Protein AF-A0A6L5HMB8-F1 (afdb_monomer_lite)

Secondary structure (DSSP, 8-state):
---TTT---S-GGGPPPPSS-EEEEEE-PPPSB-PPPHHHHHHTTTT-BSB-BHHHHHHHHHHHHEEEEEEEEEEEETHHHH-GGGHHHHHHHHHHS-EEEEEEE---SSSSTT--S-EEEEEEETTPPP-PPEEE-

Sequence (137 aa):
RRLQGMVSVCDSLRRTPTKDRFDLVIGNPPYGRAKLDAETRERYKRSLYGHANLYGLFTDLALRHTKPGGVIAYVTPTSFLAGVYFKNLRALLGRCSPPLSIDFVAARKGVFDDVLQETALATYWRGAIPAHVVVSE

Foldseek 3Di:
DPPPPPDDDDDLLPDQADPDADLEAEDAWDFDFDDDDPVSCVVCVQQFDDTHTGVSSVLVSNLRRHDQQHKYKYKAFPCCVPPPRRPSVQVVCLQFWPWAEKEWDPDPDDPDPPDPTTIITIMTHGRDHDDDYHYYD

Radius of gyration: 15.14 Å; chains: 1; bounding box: 38×40×38 Å

pLDDT: mean 88.41, std 12.56, range [48.09, 98.12]

Structure (mmCIF, N/CA/C/O backbone):
data_AF-A0A6L5HMB8-F1
#
_entry.id   AF-A0A6L5HMB8-F1
#
loop_
_atom_site.group_PDB
_atom_site.id
_atom_site.type_symbol
_atom_site.label_atom_id
_atom_site.label_alt_id
_atom_site.label_comp_id
_atom_site.label_asym_id
_atom_site.label_entity_id
_atom_site.label_seq_id
_atom_site.pdbx_PDB_ins_code
_atom_site.Cartn_x
_atom_site.Cartn_y
_atom_site.Cartn_z
_atom_site.occupancy
_atom_site.B_iso_or_equiv
_atom_site.auth_seq_id
_atom_site.auth_comp_id
_atom_site.auth_asym_id
_atom_site.auth_atom_id
_atom_site.pdbx_PDB_model_num
ATOM 1 N N . ARG A 1 1 ? -21.038 -6.673 -20.184 1.00 53.16 1 ARG A N 1
ATOM 2 C CA . ARG A 1 1 ? -21.962 -5.911 -19.301 1.00 53.16 1 ARG A CA 1
ATOM 3 C C . ARG A 1 1 ? -21.109 -4.999 -18.414 1.00 53.16 1 ARG A C 1
ATOM 5 O O . ARG A 1 1 ? -20.317 -5.531 -17.651 1.00 53.16 1 ARG A O 1
ATOM 12 N N . ARG A 1 2 ? -21.155 -3.665 -18.562 1.00 53.66 2 ARG A N 1
ATOM 13 C CA . ARG A 1 2 ? -20.422 -2.749 -17.658 1.00 53.66 2 ARG A CA 1
ATOM 14 C C . ARG A 1 2 ? -21.115 -2.766 -16.291 1.00 53.66 2 ARG A C 1
ATOM 16 O O . ARG A 1 2 ? -22.318 -2.538 -16.241 1.00 53.66 2 ARG A O 1
ATOM 23 N N . LEU A 1 3 ? -20.376 -3.045 -15.218 1.00 69.00 3 LEU A N 1
ATOM 24 C CA . LEU A 1 3 ? -20.855 -2.984 -13.831 1.00 69.00 3 LEU A CA 1
ATOM 25 C C . LEU A 1 3 ? -21.042 -1.514 -13.408 1.00 69.00 3 LEU A C 1
ATOM 27 O O . LEU A 1 3 ? -20.226 -0.946 -12.678 1.00 69.00 3 LEU A O 1
ATOM 31 N N . GLN A 1 4 ? -22.068 -0.859 -13.954 1.00 64.62 4 GLN A N 1
ATOM 32 C CA . GLN A 1 4 ? -22.378 0.539 -13.659 1.00 64.62 4 GLN A CA 1
ATOM 33 C C . GLN A 1 4 ? -22.646 0.708 -12.155 1.00 64.62 4 GLN A C 1
ATOM 35 O O . GLN A 1 4 ? -23.418 -0.045 -11.573 1.00 64.62 4 GLN A O 1
ATOM 40 N N . GLY A 1 5 ? -21.957 1.664 -11.526 1.00 76.69 5 GLY A N 1
ATOM 41 C CA . GLY A 1 5 ? -22.034 1.934 -10.083 1.00 76.69 5 GLY A CA 1
ATOM 42 C C . GLY A 1 5 ? -21.028 1.168 -9.213 1.00 76.69 5 GLY A C 1
ATOM 43 O O . GLY A 1 5 ? -20.737 1.622 -8.114 1.00 76.69 5 GLY A O 1
ATOM 44 N N . MET A 1 6 ? -20.436 0.070 -9.702 1.00 84.69 6 MET A N 1
ATOM 45 C CA . MET A 1 6 ? -19.413 -0.689 -8.955 1.00 84.69 6 MET A CA 1
ATOM 46 C C . MET A 1 6 ? -17.986 -0.335 -9.375 1.00 84.69 6 MET A C 1
ATOM 48 O O . MET A 1 6 ? -17.056 -0.439 -8.580 1.00 84.69 6 MET A O 1
ATOM 52 N N . VAL A 1 7 ? -17.801 0.07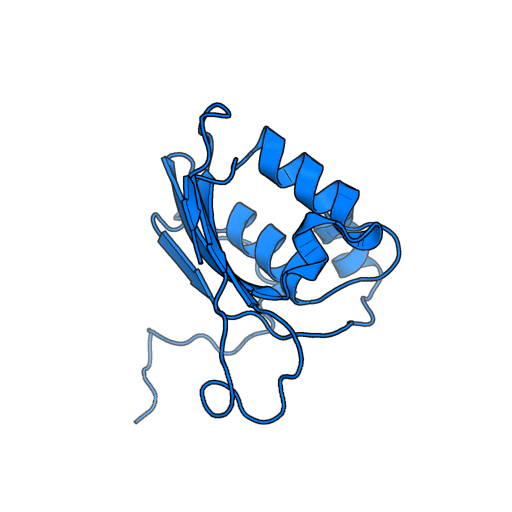7 -10.633 1.00 87.56 7 VAL A N 1
ATOM 53 C CA . VAL A 1 7 ? -16.485 0.396 -11.195 1.00 87.56 7 VAL A CA 1
ATOM 54 C C . VAL A 1 7 ? -16.438 1.862 -11.598 1.00 87.56 7 VAL A C 1
ATOM 56 O O . VAL A 1 7 ? -17.224 2.320 -12.426 1.00 87.56 7 VAL A O 1
ATOM 59 N N . SER A 1 8 ? -15.473 2.588 -11.037 1.00 89.19 8 SER A N 1
ATOM 60 C CA . SER A 1 8 ? -15.159 3.964 -11.421 1.00 89.19 8 SER A CA 1
ATOM 61 C C . SER A 1 8 ? -13.899 3.996 -12.281 1.00 89.19 8 SER A C 1
ATOM 63 O O . SER A 1 8 ? -12.829 3.593 -11.831 1.00 89.19 8 SER A O 1
ATOM 65 N N . VAL A 1 9 ? -14.002 4.517 -13.506 1.00 90.88 9 VAL A N 1
ATOM 66 C CA . VAL A 1 9 ? -12.837 4.727 -14.379 1.00 90.88 9 VAL A CA 1
ATOM 67 C C . VAL A 1 9 ? -12.142 6.020 -13.963 1.00 90.88 9 VAL A C 1
ATOM 69 O O . VAL A 1 9 ? -12.710 7.104 -14.092 1.00 90.88 9 VAL A O 1
ATOM 72 N N . CYS A 1 10 ? -10.933 5.915 -13.415 1.00 91.75 10 CYS A N 1
ATOM 73 C CA . CYS A 1 10 ? -10.119 7.066 -13.029 1.00 91.75 10 CYS A CA 1
ATOM 74 C C . CYS A 1 10 ? -8.665 6.676 -12.7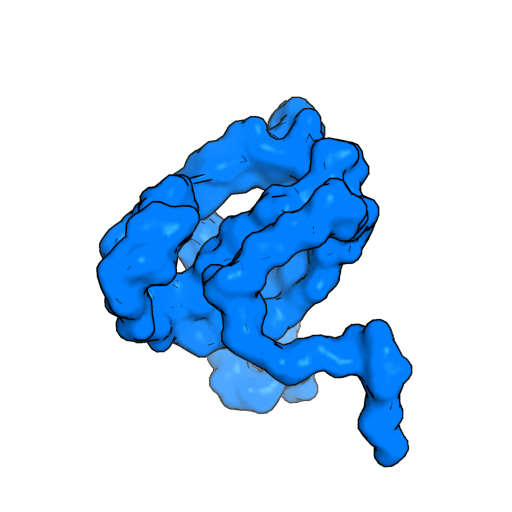51 1.00 91.75 10 CYS A C 1
ATOM 76 O O . CYS A 1 10 ? -8.354 5.502 -12.558 1.00 91.75 10 CYS A O 1
ATOM 78 N N . ASP A 1 11 ? -7.799 7.685 -12.648 1.00 93.50 11 ASP A N 1
ATOM 79 C CA . ASP A 1 11 ? -6.524 7.537 -11.954 1.00 93.50 11 ASP A CA 1
ATOM 80 C C . ASP A 1 11 ? -6.768 7.561 -10.439 1.00 93.50 11 ASP A C 1
ATOM 82 O O . ASP A 1 11 ? -7.083 8.598 -9.844 1.00 93.50 11 ASP A O 1
ATOM 86 N N . SER A 1 12 ? -6.629 6.395 -9.814 1.00 93.88 12 SER A N 1
ATOM 87 C CA . SER A 1 12 ? -6.860 6.231 -8.379 1.00 93.88 12 SER A CA 1
ATOM 88 C C . SER A 1 12 ? -5.822 6.969 -7.529 1.00 93.88 12 SER A C 1
ATOM 90 O O . SER A 1 12 ? -6.149 7.401 -6.426 1.00 93.88 12 SER A O 1
ATOM 92 N N . LEU A 1 13 ? -4.602 7.203 -8.032 1.00 94.69 13 LEU A N 1
ATOM 93 C CA . LEU A 1 13 ? -3.562 7.909 -7.275 1.00 94.69 13 LEU A CA 1
ATOM 94 C C . LEU A 1 13 ? -3.907 9.387 -7.050 1.00 94.69 13 LEU A C 1
ATOM 96 O O . LEU A 1 13 ? -3.434 9.987 -6.079 1.00 94.69 13 LEU A O 1
ATOM 100 N N . ARG A 1 14 ? -4.765 9.955 -7.903 1.00 93.31 14 ARG A N 1
ATOM 101 C CA . ARG A 1 14 ? -5.257 11.337 -7.813 1.00 93.31 14 ARG A CA 1
ATOM 102 C C . ARG A 1 14 ? -6.567 11.463 -7.032 1.00 93.31 14 ARG A C 1
ATOM 104 O O . ARG A 1 14 ? -6.967 12.574 -6.680 1.00 93.31 14 ARG A O 1
ATOM 111 N N . ARG A 1 15 ? -7.229 10.349 -6.704 1.00 90.25 15 ARG A N 1
ATOM 112 C CA . ARG A 1 15 ? -8.484 10.358 -5.944 1.00 90.25 15 ARG A CA 1
ATOM 113 C C . ARG A 1 15 ? -8.238 10.682 -4.473 1.00 90.25 15 ARG A C 1
ATOM 115 O O . ARG A 1 15 ? -7.315 10.181 -3.832 1.00 90.25 15 ARG A O 1
ATOM 122 N N . THR A 1 16 ? -9.096 11.540 -3.939 1.00 87.62 16 THR A N 1
ATOM 123 C CA . THR A 1 16 ? -9.197 11.789 -2.501 1.00 87.62 16 THR A CA 1
ATOM 124 C C . THR A 1 16 ? -10.269 10.854 -1.942 1.00 87.62 16 THR A C 1
ATOM 126 O O . THR A 1 16 ? -11.312 10.715 -2.584 1.00 87.62 16 THR A O 1
ATOM 129 N N . PRO A 1 17 ? -10.038 10.206 -0.785 1.00 84.00 17 PRO A N 1
ATOM 130 C CA . PRO A 1 17 ? -11.055 9.371 -0.160 1.00 84.00 17 PRO A CA 1
ATOM 131 C C . PRO A 1 17 ? -12.329 10.176 0.118 1.00 84.00 17 PRO A C 1
ATOM 133 O O . PRO A 1 17 ? -12.272 11.347 0.503 1.00 84.00 17 PRO A O 1
ATOM 136 N N . THR A 1 18 ? -13.477 9.531 -0.060 1.00 82.31 18 THR A N 1
ATOM 137 C CA . THR A 1 18 ? -14.785 10.031 0.374 1.00 82.31 18 THR A CA 1
ATOM 138 C C . THR A 1 18 ? -14.827 10.190 1.899 1.00 82.31 18 THR A C 1
ATOM 140 O O . THR A 1 18 ? -14.008 9.607 2.615 1.00 82.31 18 THR A O 1
ATOM 143 N N . LYS A 1 19 ? -15.783 10.982 2.419 1.00 79.25 19 LYS A N 1
ATOM 144 C CA . LYS A 1 19 ? -16.038 11.053 3.876 1.00 79.25 19 LYS A CA 1
ATOM 145 C C . LYS A 1 19 ? -16.263 9.648 4.442 1.00 79.25 19 LYS A C 1
ATOM 147 O O . LYS A 1 19 ? -15.643 9.280 5.440 1.00 79.25 19 LYS A O 1
ATOM 152 N N . ASP A 1 20 ? -17.053 8.861 3.719 1.00 81.94 20 ASP A N 1
ATOM 153 C CA . ASP A 1 20 ? -17.288 7.452 3.995 1.00 81.94 20 ASP A CA 1
ATOM 154 C C . ASP A 1 20 ? -16.162 6.622 3.383 1.00 81.94 20 ASP A C 1
ATOM 156 O O . ASP A 1 20 ? -16.173 6.272 2.204 1.00 81.94 20 ASP A O 1
ATOM 160 N N . ARG A 1 21 ? -15.131 6.384 4.192 1.00 93.62 21 ARG A N 1
ATOM 161 C CA . ARG A 1 21 ? -14.039 5.447 3.900 1.00 93.62 21 ARG A CA 1
ATOM 162 C C . ARG A 1 21 ? -14.529 3.993 3.980 1.00 93.62 21 ARG A C 1
ATOM 164 O O . ARG A 1 21 ? -15.649 3.726 4.404 1.00 93.62 21 ARG A O 1
ATOM 171 N N . PHE A 1 22 ? -13.676 3.041 3.631 1.00 95.69 22 PHE A N 1
ATOM 172 C CA . PHE A 1 22 ? -14.009 1.620 3.652 1.00 95.69 22 PHE A CA 1
ATOM 173 C C . PHE A 1 22 ? -13.568 0.935 4.945 1.00 95.69 22 PHE A C 1
ATOM 175 O O . PHE A 1 22 ? -12.566 1.311 5.562 1.00 95.69 22 PHE A O 1
ATOM 182 N N . ASP A 1 23 ? -14.327 -0.087 5.331 1.00 97.06 23 ASP A N 1
ATOM 183 C CA . ASP A 1 23 ? -14.004 -1.001 6.430 1.00 97.06 23 ASP A CA 1
ATOM 184 C C . ASP A 1 23 ? -13.010 -2.088 5.975 1.00 97.06 23 ASP A C 1
ATOM 186 O O . ASP A 1 23 ? -12.218 -2.581 6.775 1.00 97.06 23 ASP A O 1
ATOM 190 N N . LEU A 1 24 ? -12.994 -2.396 4.672 1.00 97.12 24 LEU A N 1
ATOM 191 C CA . LEU A 1 24 ? -12.069 -3.325 4.029 1.00 97.12 24 LEU A CA 1
ATOM 192 C C . LEU A 1 24 ? -11.573 -2.748 2.696 1.00 97.12 24 LEU A C 1
ATOM 194 O O . LEU A 1 24 ? -12.376 -2.366 1.844 1.00 97.12 24 LEU A O 1
ATOM 198 N N . VAL A 1 25 ? -10.255 -2.728 2.496 1.00 97.38 25 VAL A N 1
ATOM 199 C CA . VAL A 1 25 ? -9.621 -2.393 1.213 1.00 97.38 25 VAL A CA 1
ATOM 200 C C . VAL A 1 25 ? -8.747 -3.560 0.766 1.00 97.38 25 VAL A C 1
ATOM 202 O O . VAL A 1 25 ? -7.756 -3.892 1.413 1.00 97.38 25 VAL A O 1
ATOM 205 N N . ILE A 1 26 ? -9.106 -4.168 -0.361 1.00 97.62 26 ILE A N 1
ATOM 206 C CA . ILE A 1 26 ? -8.363 -5.274 -0.975 1.00 97.62 26 ILE A CA 1
ATOM 207 C C . ILE A 1 26 ? -7.723 -4.826 -2.284 1.00 97.62 26 ILE A C 1
ATOM 209 O O . ILE A 1 26 ? -8.275 -3.978 -2.987 1.00 97.62 26 ILE A O 1
ATOM 213 N N . GLY A 1 27 ? -6.568 -5.388 -2.632 1.00 95.19 27 GLY A N 1
ATOM 214 C CA . GLY A 1 27 ? -5.922 -5.027 -3.888 1.00 95.19 27 GLY A CA 1
ATOM 215 C C . GLY A 1 27 ? -4.728 -5.888 -4.275 1.00 95.19 27 GLY A C 1
ATOM 216 O O . GLY A 1 27 ? -3.986 -6.385 -3.434 1.00 95.19 27 GLY A O 1
ATOM 217 N N . ASN A 1 28 ? -4.521 -5.997 -5.584 1.00 94.88 28 ASN A N 1
ATOM 218 C CA . ASN A 1 28 ? -3.271 -6.437 -6.192 1.00 94.88 28 ASN A CA 1
ATOM 219 C C . ASN A 1 28 ? -2.719 -5.249 -6.992 1.00 94.88 28 ASN A C 1
ATOM 221 O O . ASN A 1 28 ? -3.059 -5.093 -8.169 1.00 94.88 28 ASN A O 1
ATOM 225 N N . PRO A 1 29 ? -2.015 -4.309 -6.338 1.00 93.88 29 PRO A N 1
ATOM 226 C CA . PRO A 1 29 ? -1.587 -3.095 -7.008 1.00 93.88 29 PRO A CA 1
ATOM 227 C C . PRO A 1 29 ? -0.538 -3.391 -8.089 1.00 93.88 29 PRO A C 1
ATOM 229 O O . PRO A 1 29 ? 0.207 -4.360 -7.974 1.00 93.88 29 PRO A O 1
ATOM 232 N N . PRO A 1 30 ? -0.422 -2.538 -9.119 1.00 91.56 30 PRO A N 1
ATOM 233 C CA . PRO A 1 30 ? 0.529 -2.753 -10.201 1.00 91.56 30 PRO A CA 1
ATOM 234 C C . PRO A 1 30 ? 1.979 -2.724 -9.700 1.00 91.56 30 PRO A C 1
ATOM 236 O O . PRO A 1 30 ? 2.345 -1.937 -8.817 1.00 91.56 30 PRO A O 1
ATOM 239 N N . TYR A 1 31 ? 2.821 -3.576 -10.286 1.00 88.94 31 TYR A N 1
ATOM 240 C CA . TYR A 1 31 ? 4.238 -3.678 -9.938 1.00 88.94 31 TYR A CA 1
ATOM 241 C C . TYR A 1 31 ? 5.074 -2.761 -10.834 1.00 88.94 31 TYR A C 1
ATOM 243 O O . TYR A 1 31 ? 4.730 -2.495 -11.984 1.00 88.94 31 TYR A O 1
ATOM 251 N N . GLY A 1 32 ? 6.182 -2.250 -10.297 1.00 89.19 32 GLY A N 1
ATOM 252 C CA . GLY A 1 32 ? 7.097 -1.373 -11.025 1.00 89.19 32 GLY A CA 1
ATOM 253 C C . GLY A 1 32 ? 7.109 0.073 -10.534 1.00 89.19 32 GLY A C 1
ATOM 254 O O . GLY A 1 32 ? 6.616 0.409 -9.453 1.00 89.19 32 GLY A O 1
ATOM 255 N N . ARG A 1 33 ? 7.753 0.931 -11.329 1.00 92.12 33 ARG A N 1
ATOM 256 C CA . ARG A 1 33 ? 8.045 2.329 -10.988 1.00 92.12 33 ARG A CA 1
ATOM 257 C C . ARG A 1 33 ? 7.194 3.278 -11.821 1.00 92.12 33 ARG A C 1
ATOM 259 O O . ARG A 1 33 ? 7.009 3.054 -13.012 1.00 92.12 33 ARG A O 1
ATOM 266 N N . ALA A 1 34 ? 6.762 4.375 -11.209 1.00 92.00 34 ALA A N 1
ATOM 267 C CA . ALA A 1 34 ? 6.084 5.471 -11.890 1.00 92.00 34 ALA A CA 1
ATOM 268 C C . ALA A 1 34 ? 6.940 6.742 -11.881 1.00 92.00 34 ALA A C 1
ATOM 270 O O . ALA A 1 34 ? 7.638 7.037 -10.907 1.00 92.00 34 ALA A O 1
ATOM 271 N N . LYS A 1 35 ? 6.852 7.527 -12.957 1.00 94.00 35 LYS A N 1
ATOM 272 C CA . LYS A 1 35 ? 7.270 8.933 -12.938 1.00 94.00 35 LYS A CA 1
ATOM 273 C C . LYS A 1 35 ? 6.086 9.749 -12.430 1.00 94.00 35 LYS A C 1
ATOM 275 O O . LYS A 1 35 ? 5.019 9.705 -13.030 1.00 94.00 35 LYS A O 1
ATOM 280 N N . LEU A 1 36 ? 6.272 10.443 -11.312 1.00 94.25 36 LEU A N 1
ATOM 281 C CA . LEU A 1 36 ? 5.235 11.278 -10.711 1.00 94.25 36 LEU A CA 1
ATOM 282 C C . LEU A 1 36 ? 5.451 12.740 -11.092 1.00 94.25 36 LEU A C 1
ATOM 284 O O . LEU A 1 36 ? 6.592 13.207 -11.104 1.00 94.25 36 LEU A O 1
ATOM 288 N N . ASP A 1 37 ? 4.358 13.456 -11.344 1.00 95.31 37 ASP A N 1
ATOM 289 C CA . ASP A 1 37 ? 4.366 14.917 -11.334 1.00 95.31 37 ASP A CA 1
ATOM 290 C C . ASP A 1 37 ? 4.614 15.457 -9.909 1.00 95.31 37 ASP A C 1
ATOM 292 O O . ASP A 1 37 ? 4.594 14.715 -8.917 1.00 95.31 37 ASP A O 1
ATOM 296 N N . ALA A 1 38 ? 4.896 16.757 -9.806 1.00 95.81 38 ALA A N 1
ATOM 297 C CA . ALA A 1 38 ? 5.225 17.391 -8.531 1.00 95.81 38 ALA A CA 1
ATOM 298 C C . ALA A 1 38 ? 4.078 17.283 -7.511 1.00 95.81 38 ALA A C 1
ATOM 300 O O . ALA A 1 38 ? 4.327 16.980 -6.345 1.00 95.81 38 ALA A O 1
ATOM 301 N N . GLU A 1 39 ? 2.829 17.460 -7.953 1.00 95.50 39 GLU A N 1
ATOM 302 C CA . GLU A 1 39 ? 1.644 17.408 -7.090 1.00 95.50 39 GLU A CA 1
ATOM 303 C C . GLU A 1 39 ? 1.441 16.010 -6.490 1.00 95.50 39 GLU A C 1
ATOM 305 O O . GLU A 1 39 ? 1.267 15.847 -5.279 1.00 95.50 39 GLU A O 1
ATOM 310 N N . THR A 1 40 ? 1.513 14.972 -7.320 1.00 95.38 40 THR A N 1
ATOM 311 C CA . THR A 1 40 ? 1.361 13.579 -6.897 1.00 95.38 40 THR A CA 1
ATOM 312 C C . THR A 1 40 ? 2.523 13.181 -5.997 1.00 95.38 40 THR A C 1
ATOM 314 O O . THR A 1 40 ? 2.325 12.537 -4.967 1.00 95.38 40 THR A O 1
ATOM 317 N N . ARG A 1 41 ? 3.750 13.600 -6.320 1.00 95.88 41 ARG A N 1
ATOM 318 C CA . ARG A 1 41 ? 4.909 13.318 -5.468 1.00 95.88 41 ARG A CA 1
ATOM 319 C C . ARG A 1 41 ? 4.767 13.950 -4.086 1.00 95.88 41 ARG A C 1
ATOM 321 O O . ARG A 1 41 ? 5.035 13.280 -3.090 1.00 95.88 41 ARG A O 1
ATOM 328 N N . GLU A 1 42 ? 4.301 15.191 -4.024 1.00 96.31 42 GLU A N 1
ATOM 329 C CA . GLU A 1 42 ? 4.032 15.891 -2.770 1.00 96.31 42 GLU A CA 1
ATOM 330 C C . GLU A 1 42 ? 2.921 15.196 -1.971 1.00 96.31 42 GLU A C 1
ATOM 332 O O . GLU A 1 42 ? 3.077 14.923 -0.777 1.00 96.31 42 GLU A O 1
ATOM 337 N N . ARG A 1 43 ? 1.836 14.786 -2.640 1.00 95.75 43 ARG A N 1
ATOM 338 C CA . ARG A 1 43 ? 0.728 14.031 -2.033 1.00 95.75 43 ARG A CA 1
ATOM 339 C C . ARG A 1 43 ? 1.206 12.763 -1.322 1.00 95.75 43 ARG A C 1
ATOM 341 O O . ARG A 1 43 ? 0.716 12.473 -0.227 1.00 95.75 43 ARG A O 1
ATOM 348 N N . TYR A 1 44 ? 2.148 12.023 -1.907 1.00 97.00 44 TYR A N 1
ATOM 349 C CA . TYR A 1 44 ? 2.672 10.756 -1.373 1.00 97.00 44 TYR A CA 1
ATOM 350 C C . TYR A 1 44 ? 4.011 10.888 -0.629 1.00 97.00 44 TYR A C 1
ATOM 352 O O . TYR A 1 44 ? 4.598 9.880 -0.233 1.00 97.00 44 TYR A O 1
ATOM 360 N N . LYS A 1 45 ? 4.491 12.108 -0.348 1.00 96.81 45 LYS A N 1
ATOM 361 C CA . LYS A 1 45 ? 5.809 12.333 0.279 1.00 96.81 45 LYS A CA 1
ATOM 362 C C . LYS A 1 45 ? 6.030 11.568 1.589 1.00 96.81 45 LYS A C 1
ATOM 364 O O . LYS A 1 45 ? 7.154 11.210 1.913 1.00 96.81 45 LYS A O 1
ATOM 369 N N . ARG A 1 46 ? 4.952 11.305 2.340 1.00 96.19 46 ARG A N 1
ATOM 370 C CA . ARG A 1 46 ? 4.997 10.632 3.650 1.00 96.19 46 ARG A CA 1
ATOM 371 C C . ARG A 1 46 ? 5.374 9.150 3.578 1.00 96.19 46 ARG A C 1
ATOM 373 O O . ARG A 1 46 ? 5.845 8.605 4.569 1.00 96.19 46 ARG A O 1
ATOM 380 N N . SER A 1 47 ? 5.107 8.496 2.449 1.00 96.06 47 SER A N 1
ATOM 381 C CA . SER A 1 47 ? 5.393 7.074 2.217 1.00 96.06 47 SER A CA 1
ATOM 382 C C . SER A 1 47 ? 6.558 6.877 1.248 1.00 96.06 47 SER A C 1
ATOM 384 O O . SER A 1 47 ? 7.218 5.840 1.281 1.00 96.06 47 SER A O 1
ATOM 386 N N . LEU A 1 48 ? 6.845 7.882 0.417 1.00 95.62 48 LEU A N 1
ATOM 387 C CA . LEU A 1 48 ? 7.906 7.847 -0.580 1.00 95.62 48 LEU A CA 1
ATOM 388 C C . LEU A 1 48 ? 9.303 8.018 0.016 1.00 95.62 48 LEU A C 1
ATOM 390 O O . LEU A 1 48 ? 9.546 8.887 0.851 1.00 95.62 48 LEU A O 1
ATOM 394 N N . TYR A 1 49 ? 10.250 7.244 -0.510 1.00 93.25 49 TYR A N 1
ATOM 395 C CA . TYR A 1 49 ? 11.682 7.472 -0.353 1.00 93.25 49 TYR A CA 1
ATOM 396 C C . TYR A 1 49 ? 12.406 7.109 -1.654 1.00 93.25 49 TYR A C 1
ATOM 398 O O . TYR A 1 49 ? 12.325 5.975 -2.116 1.00 93.25 49 TYR A O 1
ATOM 406 N N . GLY A 1 50 ? 13.117 8.065 -2.260 1.00 91.88 50 GLY A N 1
ATOM 407 C CA . GLY A 1 50 ? 13.781 7.859 -3.551 1.00 91.88 50 GLY A CA 1
ATOM 408 C C . GLY A 1 50 ? 12.786 7.667 -4.704 1.00 91.88 50 GLY A C 1
ATOM 409 O O . GLY A 1 50 ? 12.074 8.611 -5.068 1.00 91.88 50 GLY A O 1
ATOM 410 N N . HIS A 1 51 ? 12.770 6.464 -5.292 1.00 90.19 51 HIS A N 1
ATOM 411 C CA . HIS A 1 51 ? 11.888 6.101 -6.405 1.00 90.19 51 HIS A CA 1
ATOM 412 C C . HIS A 1 51 ? 10.434 5.893 -5.967 1.00 90.19 51 HIS A C 1
ATOM 414 O O . HIS A 1 51 ? 10.153 5.399 -4.877 1.00 90.19 51 HIS A O 1
ATOM 420 N N . ALA A 1 52 ? 9.502 6.213 -6.866 1.00 93.06 52 ALA A N 1
ATOM 421 C CA . ALA A 1 52 ? 8.082 5.97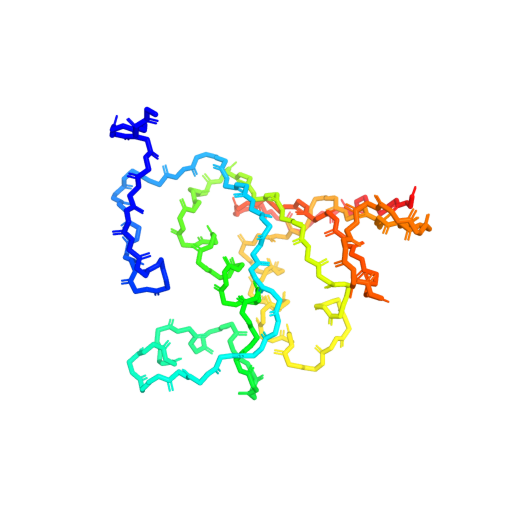6 -6.662 1.00 93.06 52 ALA A CA 1
ATOM 422 C C . ALA A 1 52 ? 7.685 4.583 -7.170 1.00 93.06 52 ALA A C 1
ATOM 424 O O . ALA A 1 52 ? 7.450 4.383 -8.362 1.00 93.06 52 ALA A O 1
ATOM 425 N N . ASN A 1 53 ? 7.635 3.618 -6.253 1.00 94.81 53 ASN A N 1
ATOM 426 C CA . ASN A 1 53 ? 7.148 2.270 -6.535 1.00 94.81 53 ASN A CA 1
ATOM 427 C C . ASN A 1 53 ? 5.620 2.234 -6.449 1.00 94.81 53 ASN A C 1
ATOM 429 O O . ASN A 1 53 ? 5.052 2.658 -5.441 1.00 94.81 53 ASN A O 1
ATOM 433 N N . LEU A 1 54 ? 4.967 1.717 -7.491 1.00 94.69 54 LEU A N 1
ATOM 434 C CA . LEU A 1 54 ? 3.513 1.754 -7.649 1.00 94.69 54 LEU A CA 1
ATOM 435 C C . LEU A 1 54 ? 2.784 1.067 -6.494 1.00 94.69 54 LEU A C 1
ATOM 437 O O . LEU A 1 54 ? 1.973 1.708 -5.835 1.00 94.69 54 LEU A O 1
ATOM 441 N N . TYR A 1 55 ? 3.116 -0.181 -6.171 1.00 94.44 55 TYR A N 1
ATOM 442 C CA . TYR A 1 55 ? 2.506 -0.867 -5.029 1.00 94.44 55 TYR A CA 1
ATOM 443 C C . TYR A 1 55 ? 2.701 -0.114 -3.710 1.00 94.44 55 TYR A C 1
ATOM 445 O O . TYR A 1 55 ? 1.765 -0.033 -2.927 1.00 94.44 55 TYR A O 1
ATOM 453 N N . GLY A 1 56 ? 3.842 0.551 -3.500 1.00 95.81 56 GLY A N 1
ATOM 454 C CA . GLY A 1 56 ? 4.037 1.408 -2.328 1.00 95.81 56 GLY A CA 1
ATOM 455 C C . GLY A 1 56 ? 3.099 2.623 -2.296 1.00 95.81 56 GLY A C 1
ATOM 456 O O . GLY A 1 56 ? 2.545 2.948 -1.245 1.00 95.81 56 GLY A O 1
ATOM 457 N N . LEU A 1 57 ? 2.872 3.264 -3.448 1.00 96.81 57 LEU A N 1
ATOM 458 C CA . LEU A 1 57 ? 1.899 4.355 -3.587 1.00 96.81 57 LEU A CA 1
ATOM 459 C C . LEU A 1 57 ? 0.472 3.872 -3.320 1.00 96.81 57 LEU A C 1
ATOM 461 O O . LEU A 1 57 ? -0.276 4.522 -2.592 1.00 96.81 57 LEU A O 1
ATOM 465 N N . PHE A 1 58 ? 0.103 2.720 -3.877 1.00 97.38 58 PHE A N 1
ATOM 466 C CA . PHE A 1 58 ? -1.219 2.134 -3.686 1.00 97.38 58 PHE A CA 1
ATOM 467 C C . PHE A 1 58 ? -1.445 1.649 -2.251 1.00 97.38 58 PHE A C 1
ATOM 469 O O . PHE A 1 58 ? -2.578 1.715 -1.776 1.00 97.38 58 PHE A O 1
ATOM 476 N N . THR A 1 59 ? -0.405 1.219 -1.531 1.00 96.81 59 THR A N 1
ATOM 477 C CA . THR A 1 59 ? -0.508 0.913 -0.097 1.00 96.81 59 THR A CA 1
ATOM 478 C C . THR A 1 59 ? -0.781 2.185 0.713 1.00 96.81 59 THR A C 1
ATOM 480 O O . THR A 1 59 ? -1.668 2.187 1.563 1.00 96.81 59 THR A O 1
ATOM 483 N N . ASP A 1 60 ? -0.116 3.313 0.426 1.00 97.00 60 ASP A N 1
ATOM 484 C CA . ASP A 1 60 ? -0.469 4.604 1.051 1.00 97.00 60 ASP A CA 1
ATOM 485 C C . ASP A 1 60 ? -1.890 5.053 0.667 1.00 97.00 60 ASP A C 1
ATOM 487 O O . ASP A 1 60 ? -2.655 5.527 1.511 1.00 97.00 60 ASP A O 1
ATOM 491 N N . LEU A 1 61 ? -2.293 4.853 -0.589 1.00 96.88 61 LEU A N 1
ATOM 492 C CA . LEU A 1 61 ? -3.658 5.130 -1.030 1.00 96.88 61 LEU A CA 1
ATOM 493 C C . LEU A 1 61 ? -4.688 4.313 -0.231 1.00 96.88 61 LEU A C 1
ATOM 495 O O . LEU A 1 61 ? -5.678 4.888 0.234 1.00 96.88 61 LEU A O 1
ATOM 499 N N . ALA A 1 62 ? -4.429 3.023 0.007 1.00 96.94 62 ALA A N 1
ATOM 500 C CA . ALA A 1 62 ? -5.269 2.160 0.837 1.00 96.94 62 ALA A CA 1
ATOM 501 C C . ALA A 1 62 ? -5.400 2.703 2.264 1.00 96.94 62 ALA A C 1
ATOM 503 O O . ALA A 1 62 ? -6.510 2.831 2.781 1.00 96.94 62 ALA A O 1
ATOM 504 N N . LEU A 1 63 ? -4.290 3.142 2.872 1.00 96.06 63 LEU A N 1
ATOM 505 C CA . LEU A 1 63 ? -4.294 3.768 4.201 1.00 96.06 63 LEU A CA 1
ATOM 506 C C . LEU A 1 63 ? -5.177 5.019 4.268 1.00 96.06 63 LEU A C 1
ATOM 508 O O . LEU A 1 63 ? -5.720 5.343 5.327 1.00 96.06 63 LEU A O 1
ATOM 512 N N . ARG A 1 64 ? -5.298 5.758 3.160 1.00 95.31 64 ARG A N 1
ATOM 513 C CA . ARG A 1 64 ? -6.164 6.946 3.064 1.00 95.31 64 ARG A CA 1
ATOM 514 C C . ARG A 1 64 ? -7.631 6.569 2.929 1.00 95.31 64 ARG A C 1
ATOM 516 O O . ARG A 1 64 ? -8.465 7.289 3.469 1.00 95.31 64 ARG A O 1
ATOM 523 N N . HIS A 1 65 ? -7.916 5.473 2.235 1.00 96.06 65 HIS A N 1
ATOM 524 C CA . HIS A 1 65 ? -9.267 4.998 1.937 1.00 96.06 65 HIS A CA 1
ATOM 525 C C . HIS A 1 65 ? -9.846 4.090 3.023 1.00 96.06 65 HIS A C 1
ATOM 527 O O . HIS A 1 65 ? -11.044 3.841 3.005 1.00 96.06 65 HIS A O 1
ATOM 533 N N . THR A 1 66 ? -9.038 3.654 3.989 1.00 96.88 66 THR A N 1
ATOM 534 C CA . THR A 1 66 ? -9.473 2.784 5.090 1.00 96.88 66 THR A CA 1
ATOM 535 C C . THR A 1 66 ? -9.789 3.599 6.344 1.00 96.88 66 THR A C 1
ATOM 537 O O . THR A 1 66 ? -9.031 4.499 6.730 1.00 96.88 66 THR A O 1
ATOM 540 N N . LYS A 1 67 ? -10.919 3.301 6.989 1.00 95.69 67 LYS A N 1
ATOM 541 C CA . LYS A 1 67 ? -11.305 3.870 8.291 1.00 95.69 67 LYS A CA 1
ATOM 542 C C . LYS A 1 67 ? -10.378 3.361 9.407 1.00 95.69 67 LYS A C 1
ATOM 544 O O . LYS A 1 67 ? -9.882 2.242 9.302 1.00 95.69 67 LYS A O 1
ATOM 549 N N . PRO A 1 68 ? -10.156 4.114 10.501 1.00 94.75 68 PRO A N 1
ATOM 550 C CA . PRO A 1 68 ? -9.686 3.514 11.753 1.00 94.75 68 PRO A CA 1
ATOM 551 C C . PRO A 1 68 ? -10.572 2.321 12.139 1.00 94.75 68 PRO A C 1
ATOM 553 O O . PRO A 1 68 ? -11.789 2.408 12.018 1.00 94.75 68 PRO A O 1
ATOM 556 N N . GLY A 1 69 ? -9.963 1.211 12.545 1.00 95.12 69 GLY A N 1
ATOM 557 C CA . GLY A 1 69 ? -10.635 -0.067 12.780 1.00 95.12 69 GLY A CA 1
ATOM 558 C C . GLY A 1 69 ? -10.736 -0.974 11.547 1.00 95.12 69 GLY A C 1
ATOM 559 O O . GLY A 1 69 ? -10.929 -2.170 11.719 1.00 95.12 69 GLY A O 1
ATOM 560 N N . GLY A 1 70 ? -10.562 -0.442 10.332 1.00 96.75 70 GLY A N 1
ATOM 561 C CA . GLY A 1 70 ? -10.652 -1.214 9.091 1.00 96.75 70 GLY A CA 1
ATOM 562 C C . GLY A 1 70 ? -9.386 -2.001 8.740 1.00 96.75 70 GLY A C 1
ATOM 563 O O . GLY A 1 70 ? -8.304 -1.770 9.295 1.00 96.75 70 GLY A O 1
ATOM 564 N N . VAL A 1 71 ? -9.525 -2.904 7.769 1.00 97.75 71 VAL A N 1
ATOM 565 C CA . VAL A 1 71 ? -8.476 -3.831 7.322 1.00 97.75 71 VAL A CA 1
ATOM 566 C C . VAL A 1 71 ? -8.045 -3.526 5.890 1.00 97.75 71 VAL A C 1
ATOM 568 O O . VAL A 1 71 ? -8.859 -3.216 5.021 1.00 97.75 71 VAL A O 1
ATOM 571 N N . ILE A 1 72 ? -6.744 -3.640 5.637 1.00 98.12 72 ILE A N 1
ATOM 572 C CA . ILE A 1 72 ? -6.157 -3.599 4.294 1.00 98.12 72 ILE A CA 1
ATOM 573 C C . ILE A 1 72 ? -5.560 -4.973 4.015 1.00 98.12 72 ILE A C 1
ATOM 575 O O . ILE A 1 72 ? -4.786 -5.441 4.841 1.00 98.12 72 ILE A O 1
ATOM 579 N N . ALA A 1 73 ? -5.879 -5.600 2.881 1.00 97.56 73 ALA A N 1
ATO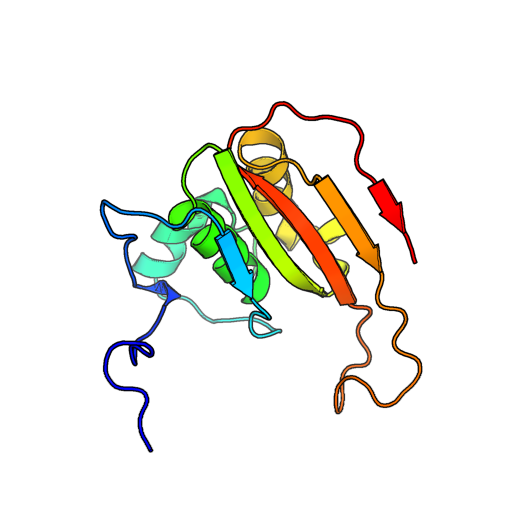M 580 C CA . ALA A 1 73 ? -5.323 -6.899 2.486 1.00 97.56 73 ALA A CA 1
ATOM 581 C C . ALA A 1 73 ? -4.789 -6.844 1.052 1.00 97.56 73 ALA A C 1
ATOM 583 O O . ALA A 1 73 ? -5.561 -6.756 0.093 1.00 97.56 73 ALA A O 1
ATOM 584 N N . TYR A 1 74 ? -3.465 -6.830 0.911 1.00 96.50 74 TYR A N 1
ATOM 585 C CA . TYR A 1 74 ? -2.781 -6.528 -0.344 1.00 96.50 74 TYR A CA 1
ATOM 586 C C . TYR A 1 74 ? -1.823 -7.645 -0.752 1.00 96.50 74 TYR A C 1
ATOM 588 O O . TYR A 1 74 ? -1.057 -8.137 0.072 1.00 96.50 74 TYR A O 1
ATOM 596 N N . VAL A 1 75 ? -1.814 -7.972 -2.044 1.00 93.69 75 VAL A N 1
ATOM 597 C CA . VAL A 1 75 ? -0.805 -8.848 -2.657 1.00 93.69 75 VAL A CA 1
ATOM 598 C C . VAL A 1 75 ? 0.292 -7.976 -3.258 1.00 93.69 75 VAL A C 1
ATOM 600 O O . VAL A 1 75 ? 0.037 -7.209 -4.183 1.00 93.69 75 VAL A O 1
ATOM 603 N N . THR A 1 76 ? 1.512 -8.050 -2.728 1.00 91.88 76 THR A N 1
ATOM 604 C CA . THR A 1 76 ? 2.635 -7.205 -3.181 1.00 91.88 76 THR A CA 1
ATOM 605 C C . THR A 1 76 ? 3.946 -7.983 -3.258 1.00 91.88 76 THR A C 1
ATOM 607 O O . THR A 1 76 ? 4.080 -8.997 -2.577 1.00 91.88 76 THR A O 1
ATOM 610 N N . PRO A 1 77 ? 4.946 -7.522 -4.029 1.00 90.12 77 PRO A N 1
ATOM 611 C CA . PRO A 1 77 ? 6.272 -8.134 -4.020 1.00 90.12 77 PRO A CA 1
ATOM 612 C C . PRO A 1 77 ? 6.942 -8.016 -2.642 1.00 90.12 77 PRO A C 1
ATOM 614 O O . PRO A 1 77 ? 6.915 -6.938 -2.042 1.00 90.12 77 PRO A O 1
ATOM 617 N N . THR A 1 78 ? 7.639 -9.057 -2.179 1.00 90.12 78 THR A N 1
ATOM 618 C CA . THR A 1 78 ? 8.292 -9.118 -0.846 1.00 90.12 78 THR A CA 1
ATOM 619 C C . THR A 1 78 ? 9.346 -8.033 -0.614 1.00 90.12 78 THR A C 1
ATOM 621 O O . THR A 1 78 ? 9.666 -7.689 0.524 1.00 90.12 78 THR A O 1
ATOM 624 N N . SER A 1 79 ? 9.847 -7.405 -1.680 1.00 88.00 79 SER A N 1
ATOM 625 C CA . SER A 1 79 ? 10.826 -6.313 -1.610 1.00 88.00 79 SER A CA 1
ATOM 626 C C . SER A 1 79 ? 10.395 -5.119 -0.741 1.00 88.00 79 SER A C 1
ATOM 628 O O . SER A 1 79 ? 11.262 -4.364 -0.291 1.00 88.00 79 SER A O 1
ATOM 630 N N . PHE A 1 80 ? 9.098 -4.942 -0.440 1.00 90.31 80 PHE A N 1
ATOM 631 C CA . PHE A 1 80 ? 8.648 -3.904 0.499 1.00 90.31 80 PHE A CA 1
ATOM 632 C C . PHE A 1 80 ? 9.142 -4.127 1.938 1.00 90.31 80 PHE A C 1
ATOM 634 O O . PHE A 1 80 ? 9.308 -3.154 2.682 1.00 90.31 80 PHE A O 1
ATOM 641 N N . LEU A 1 81 ? 9.417 -5.379 2.319 1.00 90.31 81 LEU A N 1
ATOM 642 C CA . LEU A 1 81 ? 9.832 -5.774 3.667 1.00 90.31 81 LEU A CA 1
ATOM 643 C C . LEU A 1 81 ? 11.234 -5.258 4.009 1.00 90.31 81 LEU A C 1
ATOM 645 O O . LEU A 1 81 ? 11.436 -4.683 5.076 1.00 90.31 81 LEU A O 1
ATOM 649 N N . ALA A 1 82 ? 12.185 -5.380 3.080 1.00 89.69 82 ALA A N 1
ATOM 650 C CA . ALA A 1 82 ? 13.588 -5.030 3.322 1.00 89.69 82 ALA A CA 1
ATOM 651 C C . ALA A 1 82 ? 14.081 -3.829 2.496 1.00 89.69 82 ALA A C 1
ATOM 653 O O . ALA A 1 82 ? 14.971 -3.097 2.929 1.00 89.69 82 ALA A O 1
ATOM 654 N N . GLY A 1 83 ? 13.482 -3.559 1.332 1.00 90.88 83 GLY A N 1
ATOM 655 C CA . GLY A 1 83 ? 13.991 -2.574 0.379 1.00 90.88 83 GLY A CA 1
ATOM 656 C C . GLY A 1 83 ? 14.084 -1.159 0.956 1.00 90.88 83 GLY A C 1
ATOM 657 O O . GLY A 1 83 ? 13.154 -0.673 1.608 1.00 90.88 83 GLY A O 1
ATOM 658 N N . VAL A 1 84 ? 15.198 -0.467 0.691 1.00 92.62 84 VAL A N 1
ATOM 659 C CA . VAL A 1 84 ? 15.470 0.875 1.240 1.00 92.62 84 VAL A CA 1
ATOM 660 C C . VAL A 1 84 ? 14.426 1.909 0.805 1.00 92.62 84 VAL A C 1
ATOM 662 O O . VAL A 1 84 ? 14.017 2.754 1.601 1.00 92.62 84 VAL A O 1
ATOM 665 N N . TYR A 1 85 ? 13.917 1.791 -0.426 1.00 92.88 85 TYR A N 1
ATOM 666 C CA . TYR A 1 85 ? 12.877 2.666 -0.979 1.00 92.88 85 TYR A CA 1
ATOM 667 C C . TYR A 1 85 ? 11.533 2.567 -0.241 1.00 92.88 85 TYR A C 1
ATOM 669 O O . TYR A 1 85 ? 10.704 3.464 -0.358 1.00 92.88 85 TYR A O 1
ATOM 677 N N . PHE A 1 86 ? 11.332 1.521 0.567 1.00 94.81 86 PHE A N 1
ATOM 678 C CA . PHE A 1 86 ? 10.113 1.306 1.347 1.00 94.81 86 PHE A CA 1
ATOM 679 C C . PHE A 1 86 ? 10.256 1.684 2.818 1.00 94.81 86 PHE A C 1
ATOM 681 O O . PHE A 1 86 ? 9.300 1.523 3.569 1.00 94.81 86 PHE A O 1
ATOM 688 N N . LYS A 1 87 ? 11.399 2.227 3.259 1.00 95.81 87 LYS A N 1
ATOM 689 C CA . LYS A 1 87 ? 11.606 2.561 4.679 1.00 95.81 87 LYS A CA 1
ATOM 690 C C . LYS A 1 87 ? 10.553 3.539 5.224 1.00 95.81 87 LYS A C 1
ATOM 692 O O . LYS A 1 87 ? 10.035 3.332 6.317 1.00 95.81 87 LYS A O 1
ATOM 697 N N . ASN A 1 88 ? 10.185 4.557 4.438 1.00 97.44 88 ASN A N 1
ATOM 698 C CA . ASN A 1 88 ? 9.175 5.545 4.829 1.00 97.44 88 ASN A CA 1
ATOM 699 C C . ASN A 1 88 ? 7.775 4.922 4.858 1.00 97.44 88 ASN A C 1
ATOM 701 O O . ASN A 1 88 ? 7.008 5.174 5.786 1.00 97.44 88 ASN A O 1
ATOM 705 N N . LEU A 1 89 ? 7.466 4.048 3.894 1.00 97.12 89 LEU A N 1
ATOM 706 C CA . LEU A 1 89 ? 6.230 3.270 3.895 1.00 97.12 89 LEU A CA 1
ATOM 707 C C . LEU A 1 89 ? 6.147 2.342 5.115 1.00 97.12 89 LEU A C 1
ATOM 709 O O . LEU A 1 89 ? 5.126 2.344 5.794 1.00 97.12 89 LEU A O 1
ATOM 713 N N . ARG A 1 90 ? 7.211 1.601 5.445 1.00 96.31 90 ARG A N 1
ATOM 714 C CA . ARG A 1 90 ? 7.251 0.728 6.630 1.00 96.31 90 ARG A CA 1
ATOM 715 C C . ARG A 1 90 ? 7.077 1.516 7.923 1.00 96.31 90 ARG A C 1
ATOM 717 O O . ARG A 1 90 ? 6.290 1.113 8.771 1.00 96.31 90 ARG A O 1
ATOM 724 N N . ALA A 1 91 ? 7.734 2.668 8.052 1.00 96.06 91 ALA A N 1
ATOM 725 C CA . ALA A 1 91 ? 7.551 3.553 9.202 1.00 96.06 91 ALA A CA 1
ATOM 726 C C . ALA A 1 91 ? 6.116 4.105 9.294 1.00 96.06 91 ALA A C 1
ATOM 728 O O . ALA A 1 91 ? 5.575 4.272 10.387 1.00 96.06 91 ALA A O 1
ATOM 729 N N . LEU A 1 92 ? 5.481 4.398 8.153 1.00 96.56 92 LEU A N 1
ATOM 730 C CA . LEU A 1 92 ? 4.079 4.809 8.099 1.00 96.56 92 LEU A CA 1
ATOM 731 C C . LEU A 1 92 ? 3.145 3.671 8.530 1.00 96.56 92 LEU A C 1
ATOM 733 O O . LEU A 1 92 ? 2.270 3.907 9.361 1.00 96.56 92 LEU A O 1
ATOM 737 N N . LEU A 1 93 ? 3.344 2.461 8.004 1.00 95.62 93 LEU A N 1
ATOM 738 C CA . LEU A 1 93 ? 2.577 1.271 8.372 1.00 95.62 93 LEU A CA 1
ATOM 739 C C . LEU A 1 93 ? 2.735 0.966 9.862 1.00 95.62 93 LEU A C 1
ATOM 741 O O . LEU A 1 93 ? 1.740 0.946 10.569 1.00 95.62 93 LEU A O 1
ATOM 745 N N . GLY A 1 94 ? 3.958 0.881 10.387 1.00 94.38 94 GLY A N 1
ATOM 746 C CA . GLY A 1 94 ? 4.186 0.600 11.810 1.00 94.38 94 GLY A CA 1
ATOM 747 C C . GLY A 1 94 ? 3.494 1.583 12.764 1.00 94.38 94 GLY A C 1
ATOM 748 O O . GLY A 1 94 ? 3.049 1.187 13.833 1.00 94.38 94 GLY A O 1
ATOM 749 N N . ARG A 1 95 ? 3.340 2.854 12.370 1.00 94.00 95 ARG A N 1
ATOM 750 C CA . ARG A 1 95 ? 2.653 3.871 13.185 1.00 94.00 95 ARG A CA 1
ATOM 751 C C . ARG A 1 95 ? 1.134 3.871 13.022 1.00 94.00 95 ARG A C 1
ATOM 753 O O . ARG A 1 95 ? 0.418 4.261 13.936 1.00 94.00 95 ARG A O 1
ATOM 760 N N . CYS A 1 96 ? 0.634 3.587 11.823 1.00 94.12 96 CYS A N 1
ATOM 761 C CA . CYS A 1 96 ? -0.759 3.861 11.464 1.00 94.12 96 CYS A CA 1
ATOM 762 C C . CYS A 1 96 ? -1.575 2.605 11.170 1.00 94.12 96 CYS A C 1
ATOM 764 O O . CYS A 1 96 ? -2.805 2.654 11.242 1.00 94.12 96 CYS A O 1
ATOM 766 N N . SER A 1 97 ? -0.939 1.529 10.732 1.00 95.69 97 SER A N 1
ATOM 767 C CA . SER A 1 97 ? -1.555 0.264 10.330 1.00 95.69 97 SER A CA 1
ATOM 768 C C . SER A 1 97 ? -0.524 -0.854 10.435 1.00 95.69 97 SER A C 1
ATOM 770 O O . SER A 1 97 ? 0.030 -1.257 9.407 1.00 95.69 97 SER A O 1
ATOM 772 N N . PRO A 1 98 ? -0.183 -1.289 11.660 1.00 95.00 98 PRO A N 1
ATOM 773 C CA . PRO A 1 98 ? 0.755 -2.385 11.825 1.00 95.00 98 PRO A CA 1
ATOM 774 C C . PRO A 1 98 ? 0.230 -3.631 11.088 1.00 95.00 98 PRO A C 1
ATOM 776 O O . PRO A 1 98 ? -0.992 -3.813 10.979 1.00 95.00 98 PRO A O 1
ATOM 779 N N . PRO A 1 99 ? 1.132 -4.453 10.529 1.00 94.75 99 PRO A N 1
ATOM 780 C CA . PRO A 1 99 ? 0.738 -5.700 9.890 1.00 94.75 99 PRO A CA 1
ATOM 781 C C . PRO A 1 99 ? 0.093 -6.642 10.911 1.00 94.75 99 PRO A C 1
ATOM 783 O O . PRO A 1 99 ? 0.491 -6.671 12.073 1.00 94.75 99 PRO A O 1
ATOM 786 N N . LEU A 1 100 ? -0.908 -7.391 10.459 1.00 94.00 100 LEU A N 1
ATOM 787 C CA . LEU A 1 100 ? -1.595 -8.431 11.222 1.00 94.00 100 LEU A CA 1
ATOM 788 C C . LEU A 1 100 ? -1.073 -9.812 10.807 1.00 94.00 100 LEU A C 1
ATOM 790 O O . LEU A 1 100 ? -0.603 -10.572 11.653 1.00 94.00 100 LEU A O 1
ATOM 794 N N . SER A 1 101 ? -1.093 -10.094 9.504 1.00 94.56 101 SER A N 1
ATOM 795 C CA . SER A 1 101 ? -0.485 -11.281 8.902 1.00 94.56 101 SER A CA 1
ATOM 796 C C . SER A 1 101 ? 0.353 -10.923 7.679 1.00 94.56 101 S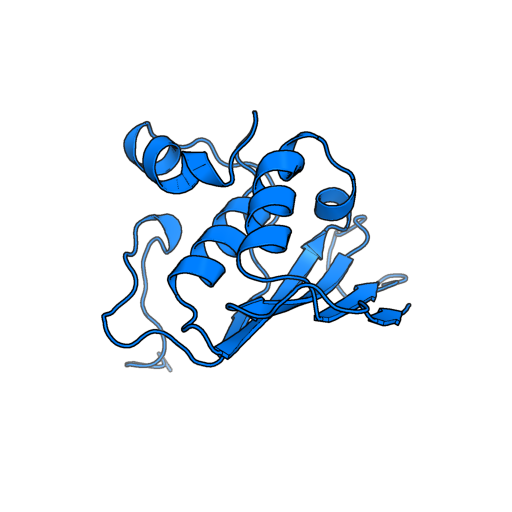ER A C 1
ATOM 798 O O . SER A 1 101 ? 0.079 -9.935 6.987 1.00 94.56 101 SER A O 1
ATOM 800 N N . ILE A 1 102 ? 1.382 -11.723 7.421 1.00 94.56 102 ILE A N 1
ATOM 801 C CA . ILE A 1 102 ? 2.158 -11.706 6.184 1.00 94.56 102 ILE A CA 1
ATOM 802 C C . ILE A 1 102 ? 2.342 -13.155 5.751 1.00 94.56 102 ILE A C 1
ATOM 804 O O . ILE A 1 102 ? 3.058 -13.912 6.403 1.00 94.56 102 ILE A O 1
ATOM 808 N N . ASP A 1 103 ? 1.701 -13.506 4.647 1.00 92.62 103 ASP A N 1
ATOM 809 C CA . ASP A 1 103 ? 1.695 -14.854 4.099 1.00 92.62 103 ASP A CA 1
ATOM 810 C C . ASP A 1 103 ? 2.486 -14.837 2.787 1.00 92.62 103 ASP A C 1
ATOM 812 O O . ASP A 1 103 ? 2.122 -14.140 1.830 1.00 92.62 103 ASP A O 1
ATOM 816 N N . PHE A 1 104 ? 3.620 -15.534 2.757 1.00 89.25 104 PHE A N 1
ATOM 817 C CA . PHE A 1 104 ? 4.484 -15.604 1.586 1.00 89.25 104 PHE A CA 1
ATOM 818 C C . PHE A 1 104 ? 3.883 -16.554 0.560 1.00 89.25 104 PHE A C 1
ATOM 820 O O . PHE A 1 104 ? 3.692 -17.733 0.811 1.00 89.25 104 PHE A O 1
ATOM 827 N N . VAL A 1 105 ? 3.600 -16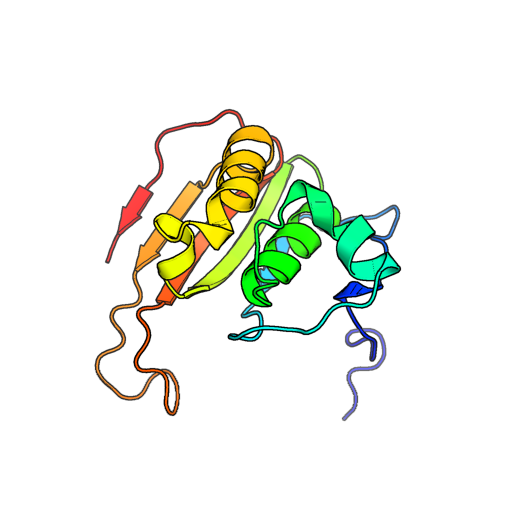.051 -0.636 1.00 83.69 105 VAL A N 1
ATOM 828 C CA . VAL A 1 105 ? 3.053 -16.873 -1.711 1.00 83.69 105 VAL A CA 1
ATOM 829 C C . VAL A 1 105 ? 4.222 -17.442 -2.506 1.00 83.69 105 VAL A C 1
ATOM 831 O O . VAL A 1 105 ? 4.723 -16.827 -3.451 1.00 83.69 105 VAL A O 1
ATOM 834 N N . ALA A 1 106 ? 4.655 -18.645 -2.128 1.00 66.12 106 ALA A N 1
ATOM 835 C CA . ALA A 1 106 ? 5.676 -19.416 -2.832 1.00 66.12 106 ALA A CA 1
ATOM 836 C C . ALA A 1 106 ? 5.121 -20.005 -4.146 1.00 66.12 106 ALA A C 1
ATOM 838 O O . ALA A 1 106 ? 5.024 -21.220 -4.327 1.00 66.12 106 ALA A O 1
ATOM 839 N N . ALA A 1 107 ? 4.705 -19.158 -5.090 1.00 57.84 107 ALA A N 1
ATOM 840 C CA . ALA A 1 107 ? 4.201 -19.614 -6.381 1.00 57.84 107 ALA A CA 1
ATOM 841 C C . ALA A 1 107 ? 5.332 -20.240 -7.223 1.00 57.84 107 ALA A C 1
ATOM 843 O O . ALA A 1 107 ? 6.013 -19.574 -8.003 1.00 57.84 107 ALA A O 1
ATOM 844 N N . ARG A 1 108 ? 5.512 -21.560 -7.107 1.00 51.97 108 ARG A N 1
ATOM 845 C CA . ARG A 1 108 ? 6.285 -22.383 -8.047 1.00 51.97 108 ARG A CA 1
ATOM 846 C C . ARG A 1 108 ? 5.495 -22.510 -9.356 1.00 51.97 108 ARG A C 1
ATOM 848 O O . ARG A 1 108 ? 4.643 -23.377 -9.434 1.00 51.97 108 ARG A O 1
ATOM 855 N N . LYS A 1 109 ? 5.789 -21.669 -10.362 1.00 48.09 109 LYS A N 1
ATOM 856 C CA . LYS A 1 109 ? 5.253 -21.696 -11.752 1.00 48.09 109 LYS A CA 1
ATOM 857 C C . LYS A 1 109 ? 3.713 -21.792 -11.889 1.00 48.09 109 LYS A C 1
ATOM 859 O O . LYS A 1 109 ? 3.118 -22.824 -11.619 1.00 48.09 109 LYS A O 1
ATOM 864 N N . GLY A 1 110 ? 3.086 -20.764 -12.473 1.00 52.41 110 GLY A N 1
ATOM 865 C CA . GLY A 1 110 ? 1.725 -20.867 -13.039 1.00 52.41 110 GLY A CA 1
ATOM 866 C C . GLY A 1 110 ? 0.593 -20.154 -12.289 1.00 52.41 110 GLY A C 1
ATOM 867 O O . GLY A 1 110 ? -0.555 -20.287 -12.694 1.00 52.41 110 GLY A O 1
ATOM 868 N N . VAL A 1 111 ? 0.884 -19.390 -11.228 1.00 56.12 111 VAL A N 1
ATOM 869 C CA . VAL A 1 111 ? -0.126 -18.551 -10.536 1.00 56.12 111 VAL A CA 1
ATOM 870 C C . VAL A 1 111 ? -0.158 -17.119 -11.088 1.00 56.12 111 VAL A C 1
ATOM 872 O O . VAL A 1 111 ? -1.212 -16.491 -11.129 1.00 56.12 111 VAL A O 1
ATOM 875 N N . PHE A 1 112 ? 0.986 -16.612 -11.552 1.00 57.06 112 PHE A N 1
ATOM 876 C CA . PHE A 1 112 ? 1.116 -15.302 -12.184 1.00 57.06 112 PHE A CA 1
ATOM 877 C C . PHE A 1 112 ? 1.993 -15.442 -13.433 1.00 57.06 112 PHE A C 1
ATOM 879 O O . PHE A 1 112 ? 3.108 -15.961 -13.337 1.00 57.06 112 PHE A O 1
ATOM 886 N N . ASP A 1 113 ? 1.491 -15.005 -14.589 1.00 51.41 113 ASP A N 1
ATOM 887 C CA . ASP A 1 113 ? 2.264 -14.979 -15.834 1.00 51.41 113 ASP A CA 1
ATOM 888 C C . ASP A 1 113 ? 3.457 -14.018 -15.683 1.00 51.41 113 ASP A C 1
ATOM 890 O O . ASP A 1 113 ? 3.298 -12.884 -15.230 1.00 51.41 113 ASP A O 1
ATOM 894 N N . ASP A 1 114 ? 4.660 -14.486 -16.024 1.00 51.47 114 ASP A N 1
ATOM 895 C CA . ASP A 1 114 ? 5.912 -13.711 -16.063 1.00 51.47 114 ASP A CA 1
ATOM 896 C C . ASP A 1 114 ? 6.385 -13.044 -14.751 1.00 51.47 114 ASP A C 1
ATOM 898 O O . ASP A 1 114 ? 7.269 -12.181 -14.762 1.00 51.47 114 ASP A O 1
ATOM 902 N N . VAL A 1 115 ? 5.883 -13.469 -13.586 1.00 53.69 115 VAL A N 1
ATOM 903 C CA . VAL A 1 115 ? 6.348 -12.946 -12.290 1.00 53.69 115 VAL A CA 1
ATOM 904 C C . VAL A 1 115 ? 7.390 -13.883 -11.670 1.00 53.69 115 VAL A C 1
ATOM 906 O O . VAL A 1 115 ? 7.063 -14.886 -11.047 1.00 53.69 115 VAL A O 1
ATOM 909 N N . LEU A 1 116 ? 8.670 -13.516 -11.797 1.00 56.81 116 LEU A N 1
ATOM 910 C CA . LEU A 1 116 ? 9.795 -14.125 -11.059 1.00 56.81 116 LEU A CA 1
ATOM 911 C C . LEU A 1 116 ? 9.921 -13.609 -9.611 1.00 56.81 116 LEU A C 1
ATOM 913 O O . LEU A 1 116 ? 10.847 -13.986 -8.898 1.00 56.81 116 LEU A O 1
ATOM 917 N N . GLN A 1 117 ? 9.053 -12.686 -9.194 1.00 64.19 117 GLN A N 1
ATOM 918 C CA . GLN A 1 117 ? 9.122 -12.052 -7.880 1.00 64.19 117 GLN A CA 1
ATOM 919 C C . GLN A 1 117 ? 8.322 -12.847 -6.851 1.00 64.19 117 GLN A C 1
ATOM 921 O O . GLN A 1 117 ? 7.154 -13.153 -7.072 1.00 64.19 117 GLN A O 1
ATOM 926 N N . GLU A 1 118 ? 8.931 -13.105 -5.697 1.00 78.25 118 GLU A N 1
ATOM 927 C CA . GLU A 1 118 ? 8.206 -13.565 -4.516 1.00 78.25 118 GLU A CA 1
ATOM 928 C C . GLU A 1 118 ? 7.157 -12.518 -4.129 1.00 78.25 118 GLU A C 1
ATOM 930 O O . GLU A 1 118 ? 7.456 -11.320 -4.011 1.00 78.25 118 GLU A O 1
ATOM 935 N N . THR A 1 119 ? 5.917 -12.962 -3.947 1.00 87.88 119 THR A N 1
ATOM 936 C CA . THR A 1 119 ? 4.811 -12.116 -3.505 1.00 87.88 119 THR A CA 1
ATOM 937 C C . THR A 1 119 ? 4.405 -12.484 -2.087 1.00 87.88 119 THR A C 1
ATOM 939 O O . THR A 1 119 ? 4.602 -13.605 -1.629 1.00 87.88 119 THR A O 1
ATOM 942 N N . ALA A 1 120 ? 3.863 -11.512 -1.368 1.00 91.50 120 ALA A N 1
ATOM 943 C CA . ALA A 1 120 ? 3.277 -11.700 -0.055 1.00 91.50 120 ALA A CA 1
ATOM 944 C C . ALA A 1 120 ? 1.851 -11.159 -0.061 1.00 91.50 120 ALA A C 1
ATOM 946 O O . ALA A 1 120 ? 1.599 -10.059 -0.572 1.00 91.50 120 ALA A O 1
ATOM 947 N N . LEU A 1 121 ? 0.938 -11.918 0.538 1.00 94.12 121 LEU A N 1
ATOM 948 C CA . LEU A 1 121 ? -0.353 -11.423 0.979 1.00 94.12 121 LEU A CA 1
ATOM 949 C C . LEU A 1 121 ? -0.162 -10.834 2.376 1.00 94.12 121 LEU A C 1
ATOM 951 O O . LEU A 1 121 ? 0.068 -11.551 3.342 1.00 94.12 121 LEU A O 1
ATOM 955 N N . ALA A 1 122 ? -0.224 -9.512 2.478 1.00 95.25 122 ALA A N 1
ATOM 956 C CA . ALA A 1 122 ? -0.077 -8.813 3.745 1.00 95.25 122 ALA A CA 1
ATOM 957 C C . ALA A 1 122 ? -1.407 -8.191 4.164 1.00 95.25 122 ALA A C 1
ATOM 959 O O . ALA A 1 122 ? -2.049 -7.479 3.381 1.00 95.25 122 ALA A O 1
ATOM 960 N N . THR A 1 123 ? -1.792 -8.427 5.415 1.00 96.75 123 THR A N 1
ATOM 961 C CA . THR A 1 123 ? -2.939 -7.779 6.045 1.00 96.75 123 THR A CA 1
ATOM 962 C C . THR A 1 123 ? -2.476 -6.740 7.062 1.00 96.75 123 THR A C 1
ATOM 964 O O . THR A 1 123 ? -1.481 -6.927 7.759 1.00 96.75 123 THR A O 1
ATOM 967 N N . TYR A 1 124 ? -3.185 -5.616 7.152 1.00 96.88 124 TYR A N 1
ATOM 968 C CA . TYR A 1 124 ? -2.872 -4.513 8.062 1.00 96.88 124 TYR A CA 1
ATOM 969 C C . TYR A 1 124 ? -4.131 -4.032 8.769 1.00 96.88 124 TYR A C 1
ATOM 971 O O . TYR A 1 124 ? -5.185 -3.912 8.139 1.00 96.88 124 TYR A O 1
ATOM 979 N N . TRP A 1 125 ? -4.007 -3.669 10.046 1.00 96.00 125 TRP A N 1
ATOM 980 C CA . TRP A 1 125 ? -5.124 -3.139 10.827 1.00 96.00 125 TRP A CA 1
ATOM 981 C C . TRP A 1 125 ? -4.972 -1.640 11.074 1.00 96.00 125 TRP A C 1
ATOM 983 O O . TRP A 1 125 ? -4.114 -1.183 11.833 1.00 96.00 125 TRP A O 1
ATOM 993 N N . ARG A 1 126 ? -5.831 -0.835 10.441 1.00 96.00 126 ARG A N 1
ATOM 994 C CA . ARG A 1 126 ? -5.795 0.623 10.547 1.00 96.00 126 ARG A CA 1
ATOM 995 C C . ARG A 1 126 ? -6.087 1.102 11.969 1.00 96.00 126 ARG A C 1
ATOM 997 O O . ARG A 1 126 ? -7.198 0.975 12.460 1.00 96.00 126 ARG A O 1
ATOM 1004 N N . GLY A 1 127 ? -5.113 1.767 12.587 1.00 92.44 127 GLY A N 1
ATOM 1005 C CA . GLY A 1 127 ? -5.243 2.367 13.919 1.00 92.44 127 GLY A CA 1
ATOM 1006 C C . GLY A 1 127 ? -5.004 1.403 15.081 1.00 92.44 127 GLY A C 1
ATOM 1007 O O . GLY A 1 127 ? -5.152 1.823 16.224 1.00 92.44 127 GLY A O 1
ATOM 1008 N N . ALA A 1 128 ? -4.623 0.152 14.811 1.00 89.69 128 ALA A N 1
ATOM 1009 C CA . ALA A 1 128 ? -4.234 -0.785 15.855 1.00 89.69 128 ALA A CA 1
ATOM 1010 C C . ALA A 1 128 ? -2.900 -0.395 16.507 1.00 89.69 128 ALA A C 1
ATOM 1012 O O . ALA A 1 128 ? -2.046 0.257 15.896 1.00 89.69 128 ALA A O 1
ATOM 1013 N N . ILE A 1 129 ? -2.723 -0.841 17.748 1.00 85.62 129 ILE A N 1
ATOM 1014 C CA . ILE A 1 129 ? -1.431 -0.821 18.432 1.00 85.62 129 ILE A CA 1
ATOM 1015 C C . ILE A 1 129 ? -0.582 -1.956 17.836 1.00 85.62 129 ILE A C 1
ATOM 1017 O O . ILE A 1 129 ? -1.127 -3.036 17.598 1.00 85.62 129 ILE A O 1
ATOM 1021 N N . PRO A 1 130 ? 0.721 -1.743 17.571 1.00 79.50 130 PRO A N 1
ATOM 1022 C CA . PRO A 1 130 ? 1.604 -2.814 17.125 1.00 79.50 130 PRO A CA 1
ATOM 1023 C C . PRO A 1 130 ? 1.517 -4.032 18.050 1.00 79.50 130 PRO A C 1
ATOM 1025 O O . PRO A 1 130 ? 1.687 -3.909 19.262 1.00 79.50 130 PRO A O 1
ATOM 1028 N N . ALA A 1 131 ? 1.241 -5.194 17.466 1.00 78.75 131 ALA A N 1
ATOM 1029 C CA . ALA A 1 131 ? 1.093 -6.467 18.159 1.00 78.75 131 ALA A CA 1
ATOM 1030 C C . ALA A 1 131 ? 1.927 -7.550 17.457 1.00 78.75 131 ALA A C 1
ATOM 1032 O O . ALA A 1 131 ? 2.630 -7.271 16.483 1.00 78.75 131 ALA A O 1
ATOM 1033 N N . HIS A 1 132 ? 1.861 -8.782 17.964 1.00 83.88 132 HIS A N 1
ATOM 1034 C CA . HIS A 1 132 ? 2.500 -9.930 17.328 1.00 83.88 132 HIS A CA 1
ATOM 1035 C C . HIS A 1 132 ? 1.962 -10.119 15.901 1.00 83.88 132 HIS A C 1
ATOM 1037 O O . HIS A 1 132 ? 0.751 -10.209 15.700 1.00 83.88 132 HIS A O 1
ATOM 1043 N N . VAL A 1 133 ? 2.866 -10.187 14.924 1.00 87.94 133 VAL A N 1
ATOM 1044 C CA . VAL A 1 133 ? 2.536 -10.385 13.506 1.00 87.94 133 VAL A CA 1
ATOM 1045 C C . VAL A 1 133 ? 2.622 -11.872 13.201 1.00 87.94 133 VAL A C 1
ATOM 1047 O O . VAL A 1 133 ? 3.634 -12.502 13.508 1.00 87.94 133 VAL A O 1
ATOM 1050 N N . VAL A 1 134 ? 1.579 -12.441 12.603 1.00 90.19 134 VAL A N 1
ATOM 1051 C CA . VAL A 1 134 ? 1.623 -13.828 12.122 1.00 90.19 134 VAL A CA 1
ATOM 1052 C C . VAL A 1 134 ? 2.364 -13.856 10.788 1.00 90.19 134 VAL A C 1
ATOM 1054 O O . VAL A 1 134 ? 2.035 -13.092 9.884 1.00 90.19 134 VAL A O 1
ATOM 1057 N N . VAL A 1 135 ? 3.374 -14.714 10.673 1.00 87.88 135 VAL A N 1
ATOM 1058 C CA . VAL A 1 135 ? 4.140 -14.906 9.437 1.00 87.88 135 VAL A CA 1
ATOM 1059 C C . VAL A 1 135 ? 4.014 -16.364 9.023 1.00 87.88 135 VAL A C 1
ATOM 1061 O O . VAL A 1 135 ? 4.255 -17.244 9.850 1.00 87.88 135 VAL A O 1
ATOM 1064 N N . SER A 1 136 ? 3.613 -16.610 7.778 1.00 88.00 136 SER A N 1
ATOM 1065 C CA . SER A 1 136 ? 3.448 -17.960 7.233 1.00 88.00 136 SER A CA 1
ATOM 1066 C C . SER A 1 136 ? 3.937 -18.058 5.782 1.00 88.00 136 SER A C 1
ATOM 1068 O O . SER A 1 136 ? 4.175 -17.033 5.139 1.00 88.00 136 SER A O 1
ATOM 1070 N N . GLU A 1 137 ? 4.129 -19.286 5.299 1.00 77.25 137 GLU A N 1
ATOM 1071 C CA . GLU A 1 137 ? 4.576 -19.643 3.940 1.00 77.25 137 GLU A CA 1
ATOM 1072 C C . GLU A 1 137 ? 3.571 -20.580 3.258 1.00 77.25 137 GLU A C 1
ATOM 1074 O O . GLU A 1 137 ? 2.931 -21.379 3.984 1.00 77.25 137 GLU A O 1
#